Protein AF-A0A7J4ABA3-F1 (afdb_monomer_lite)

Structure (mmCIF, N/CA/C/O backbone):
data_AF-A0A7J4ABA3-F1
#
_entry.id   AF-A0A7J4ABA3-F1
#
loop_
_atom_site.group_PDB
_atom_site.id
_atom_site.type_symbol
_atom_site.label_atom_id
_atom_site.label_alt_id
_atom_site.label_comp_id
_atom_site.label_asym_id
_atom_site.label_entity_id
_atom_site.label_seq_id
_atom_site.pdbx_PDB_ins_code
_atom_site.Cartn_x
_atom_site.Cartn_y
_atom_site.Cartn_z
_atom_site.occupancy
_atom_site.B_iso_or_equiv
_atom_site.auth_seq_id
_atom_site.auth_comp_id
_atom_site.auth_asym_id
_atom_site.auth_atom_id
_atom_site.pdbx_PDB_model_num
ATOM 1 N N . MET A 1 1 ? -2.246 -7.286 35.244 1.00 49.78 1 MET A N 1
ATOM 2 C CA . MET A 1 1 ? -3.201 -6.311 34.658 1.00 49.78 1 MET A CA 1
ATOM 3 C C . MET A 1 1 ? -2.509 -5.017 34.212 1.00 49.78 1 MET A C 1
ATOM 5 O O . MET A 1 1 ? -2.813 -4.526 33.131 1.00 49.78 1 MET A O 1
ATOM 9 N N . GLU A 1 2 ? -1.529 -4.507 34.965 1.00 45.97 2 GLU A N 1
ATOM 10 C CA . GLU A 1 2 ? -0.801 -3.260 34.653 1.00 45.97 2 GLU A CA 1
ATOM 11 C C . GLU A 1 2 ? 0.091 -3.327 33.404 1.00 45.97 2 GLU A C 1
ATOM 13 O O . GLU A 1 2 ? 0.110 -2.390 32.613 1.00 45.97 2 GLU A O 1
ATOM 18 N N . LEU A 1 3 ? 0.742 -4.466 33.149 1.00 45.38 3 LEU A N 1
ATOM 19 C CA . LEU A 1 3 ? 1.613 -4.659 31.980 1.00 45.38 3 LEU A CA 1
ATOM 20 C C . LEU A 1 3 ? 0.842 -4.561 30.649 1.00 45.38 3 LEU A C 1
ATOM 22 O O . LEU A 1 3 ? 1.305 -3.952 29.689 1.00 45.38 3 LEU A O 1
ATOM 26 N N . LYS A 1 4 ? -0.398 -5.072 30.633 1.00 48.22 4 LYS A N 1
ATOM 27 C CA . LYS A 1 4 ? -1.329 -4.971 29.497 1.00 48.22 4 LYS A CA 1
ATOM 28 C C . LYS A 1 4 ? -1.758 -3.518 29.252 1.00 48.22 4 LYS A C 1
ATOM 30 O O . LYS A 1 4 ? -1.884 -3.099 28.107 1.00 48.22 4 LYS A O 1
ATOM 35 N N . ARG A 1 5 ? -1.948 -2.741 30.326 1.00 50.88 5 ARG A N 1
ATOM 36 C CA . ARG A 1 5 ? -2.310 -1.313 30.280 1.00 50.88 5 ARG A CA 1
ATOM 37 C C . ARG A 1 5 ? -1.140 -0.446 2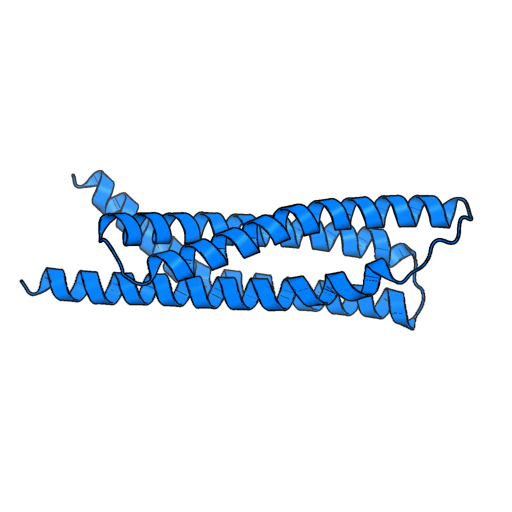9.806 1.00 50.88 5 ARG A C 1
ATOM 39 O O . ARG A 1 5 ? -1.339 0.424 28.966 1.00 50.88 5 ARG A O 1
ATOM 46 N N . SER A 1 6 ? 0.073 -0.731 30.278 1.00 46.06 6 SER A N 1
ATOM 47 C CA . SER A 1 6 ? 1.291 -0.021 29.876 1.00 46.06 6 SER A CA 1
ATOM 48 C C . SER A 1 6 ? 1.650 -0.292 28.409 1.00 46.06 6 SER A C 1
ATOM 50 O O . SER A 1 6 ? 1.910 0.641 27.653 1.00 46.06 6 SER A O 1
ATOM 52 N N . PHE A 1 7 ? 1.518 -1.545 27.954 1.00 56.22 7 PHE A N 1
ATOM 53 C CA . PHE A 1 7 ? 1.678 -1.895 26.539 1.00 56.22 7 PHE A CA 1
ATOM 54 C C . PHE A 1 7 ? 0.613 -1.228 25.660 1.00 56.22 7 PHE A C 1
ATOM 56 O O . PHE A 1 7 ? 0.944 -0.665 24.623 1.00 56.22 7 PHE A O 1
ATOM 63 N N . LYS A 1 8 ? -0.653 -1.200 26.101 1.00 55.69 8 LYS A N 1
ATOM 64 C CA . LYS A 1 8 ? -1.743 -0.501 25.397 1.00 55.69 8 LYS A CA 1
ATOM 65 C C . LYS A 1 8 ? -1.492 1.009 25.286 1.00 55.69 8 LYS A C 1
ATOM 67 O O . LYS A 1 8 ? -1.764 1.590 24.241 1.00 55.69 8 LYS A O 1
ATOM 72 N N . ASN A 1 9 ? -0.936 1.639 26.321 1.00 53.09 9 ASN A N 1
ATOM 73 C CA . ASN A 1 9 ? -0.600 3.066 26.317 1.00 53.09 9 ASN A CA 1
ATOM 74 C C . ASN A 1 9 ? 0.612 3.382 25.430 1.00 53.09 9 ASN A C 1
ATOM 76 O O . ASN A 1 9 ? 0.560 4.343 24.666 1.00 53.09 9 ASN A O 1
ATOM 80 N N . LEU A 1 10 ? 1.656 2.549 25.463 1.00 49.50 10 LEU A N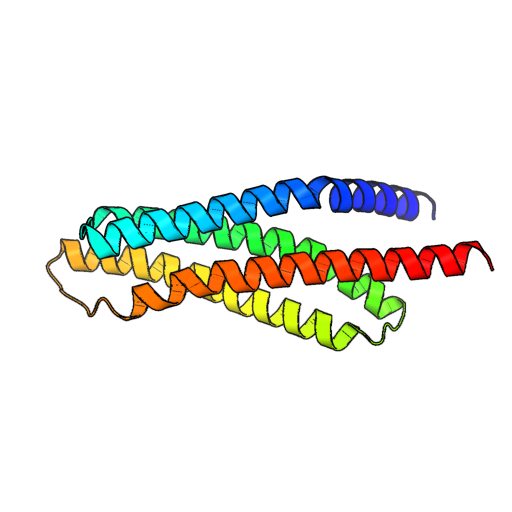 1
ATOM 81 C CA . LEU A 1 10 ? 2.810 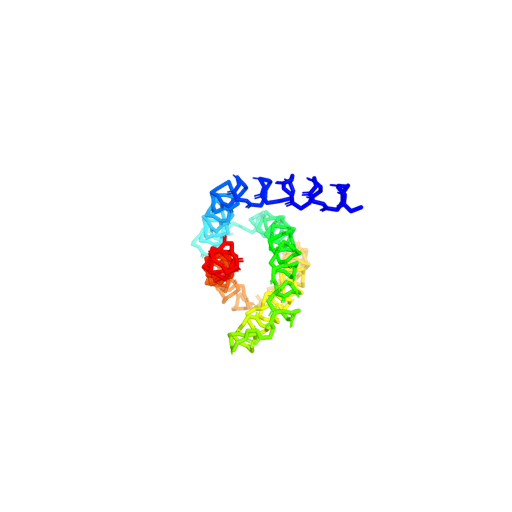2.662 24.568 1.00 49.50 10 LEU A CA 1
ATOM 82 C C . LEU A 1 10 ? 2.391 2.468 23.102 1.00 49.50 10 LEU A C 1
ATOM 84 O O . LEU A 1 10 ? 2.785 3.237 22.228 1.00 49.50 10 LEU A O 1
ATOM 88 N N . LEU A 1 11 ? 1.535 1.477 22.845 1.00 56.78 11 LEU A N 1
ATOM 89 C CA . LEU A 1 11 ? 0.984 1.196 21.527 1.00 56.78 11 LEU A CA 1
ATOM 90 C C . LEU A 1 11 ? 0.093 2.349 21.053 1.00 56.78 11 LEU A C 1
ATOM 92 O O . LEU A 1 11 ? 0.239 2.776 19.918 1.00 56.78 11 LEU A O 1
ATOM 96 N N . ASN A 1 12 ? -0.772 2.905 21.910 1.00 56.75 12 ASN A N 1
ATOM 97 C CA . ASN A 1 12 ? -1.579 4.091 21.602 1.00 56.75 12 ASN A CA 1
ATOM 98 C C . ASN A 1 12 ? -0.715 5.320 21.289 1.00 56.75 12 ASN A C 1
ATOM 100 O O . ASN A 1 12 ? -1.015 6.034 20.335 1.00 56.75 12 ASN A O 1
ATOM 104 N N . PHE A 1 13 ? 0.365 5.542 22.041 1.00 52.22 13 PHE A N 1
ATOM 105 C CA . PHE A 1 13 ? 1.309 6.636 21.811 1.00 52.22 13 PHE A CA 1
ATOM 106 C C . PHE A 1 13 ? 2.049 6.475 20.474 1.00 52.22 13 PHE A C 1
ATOM 108 O O . PHE A 1 13 ? 2.068 7.396 19.659 1.00 52.22 13 PHE A O 1
ATOM 115 N N . LEU A 1 14 ? 2.561 5.273 20.190 1.00 51.75 14 LEU A N 1
ATOM 116 C CA . LEU A 1 14 ? 3.178 4.930 18.904 1.00 51.75 14 LEU A CA 1
ATOM 117 C C . LEU A 1 14 ? 2.169 4.995 17.745 1.00 51.75 14 LEU A C 1
ATOM 119 O O . LEU A 1 14 ? 2.493 5.477 16.664 1.00 51.75 14 LEU A O 1
ATOM 123 N N . LEU A 1 15 ? 0.928 4.550 17.948 1.00 55.72 15 LEU A N 1
ATOM 124 C CA . LEU A 1 15 ? -0.130 4.534 16.935 1.00 55.72 15 LEU A CA 1
ATOM 125 C C . LEU A 1 15 ? -0.585 5.949 16.567 1.00 55.72 15 LEU A C 1
ATOM 127 O O . LEU A 1 15 ? -0.711 6.230 15.379 1.00 55.72 15 LEU A O 1
ATOM 131 N N . ILE A 1 16 ? -0.818 6.827 17.547 1.00 58.56 16 ILE A N 1
ATOM 132 C CA . ILE A 1 16 ? -1.267 8.210 17.315 1.00 58.56 16 ILE A CA 1
ATOM 133 C C . ILE A 1 16 ? -0.105 9.071 16.793 1.00 58.56 16 ILE A C 1
ATOM 135 O O . ILE A 1 16 ? -0.286 9.833 15.842 1.00 58.56 16 ILE A O 1
ATOM 139 N N . GLY A 1 17 ? 1.105 8.894 17.337 1.00 53.72 17 GLY A N 1
ATOM 140 C CA . GLY A 1 17 ? 2.298 9.639 16.919 1.00 53.72 17 GLY A CA 1
ATOM 141 C C . GLY A 1 17 ? 2.794 9.293 15.511 1.00 53.72 17 GLY A C 1
ATOM 142 O O . GLY A 1 17 ? 3.320 10.154 14.813 1.00 53.72 17 GLY A O 1
ATOM 143 N N . THR A 1 18 ? 2.577 8.059 15.039 1.00 63.53 18 THR A N 1
ATOM 144 C CA . THR A 1 18 ? 3.006 7.637 13.689 1.00 63.53 18 THR A CA 1
ATOM 145 C C . THR A 1 18 ? 1.995 7.949 12.587 1.00 63.53 18 THR A C 1
ATOM 147 O O . THR A 1 18 ? 2.320 7.800 11.413 1.00 63.53 18 THR A O 1
ATOM 150 N N . THR A 1 19 ? 0.775 8.386 12.913 1.00 69.25 19 THR A N 1
ATOM 151 C CA . THR A 1 19 ? -0.268 8.733 11.926 1.00 69.25 19 THR A CA 1
ATOM 152 C C . THR A 1 19 ? 0.161 9.821 10.928 1.00 69.25 19 THR A C 1
ATOM 154 O O . THR A 1 19 ? 0.040 9.561 9.730 1.00 69.25 19 THR A O 1
ATOM 157 N N . PRO A 1 20 ? 0.702 10.985 11.355 1.00 71.25 20 PRO A N 1
ATOM 158 C CA . PRO A 1 20 ? 1.164 12.017 10.422 1.00 71.25 20 PRO A CA 1
ATOM 159 C C . PRO A 1 20 ? 2.423 11.598 9.651 1.00 71.25 20 PRO A C 1
ATOM 161 O O . PRO A 1 20 ? 2.505 11.841 8.453 1.00 71.25 20 PRO A O 1
ATOM 164 N N . ILE A 1 21 ? 3.367 10.902 10.295 1.00 78.94 21 ILE A N 1
ATOM 165 C CA . ILE A 1 21 ? 4.584 10.397 9.633 1.00 78.94 21 ILE A CA 1
ATOM 166 C C . ILE A 1 21 ? 4.211 9.438 8.498 1.00 78.94 21 ILE A C 1
ATOM 168 O O . ILE A 1 21 ? 4.669 9.593 7.372 1.00 78.94 21 ILE A O 1
ATOM 172 N N . ARG A 1 22 ? 3.306 8.491 8.764 1.00 79.75 22 ARG A N 1
ATOM 173 C CA . ARG A 1 22 ? 2.827 7.532 7.760 1.00 79.75 22 ARG A CA 1
ATOM 174 C C . ARG A 1 22 ? 2.026 8.200 6.649 1.00 79.75 22 ARG A C 1
ATOM 176 O O . ARG A 1 22 ? 2.086 7.751 5.514 1.00 79.75 22 ARG A O 1
ATOM 183 N N . LEU A 1 23 ? 1.286 9.265 6.955 1.00 82.06 23 LEU A N 1
ATOM 184 C CA . LEU A 1 23 ? 0.612 10.053 5.926 1.00 82.06 23 LEU A CA 1
ATOM 185 C C . LEU A 1 23 ? 1.633 10.697 4.981 1.00 82.06 23 LEU A C 1
ATOM 187 O O . LEU A 1 23 ? 1.482 10.586 3.768 1.00 82.06 23 LEU A O 1
ATOM 191 N N . ILE A 1 24 ? 2.688 11.309 5.530 1.00 83.88 24 ILE A N 1
ATOM 192 C CA . ILE A 1 24 ? 3.772 11.907 4.740 1.00 83.88 24 ILE A CA 1
ATOM 193 C C . ILE A 1 24 ? 4.464 10.834 3.894 1.00 83.88 24 ILE A C 1
ATOM 195 O O . ILE A 1 24 ? 4.569 11.013 2.687 1.00 83.88 24 ILE A O 1
ATOM 199 N N . GLU A 1 25 ? 4.850 9.696 4.481 1.00 84.06 25 GLU A N 1
ATOM 200 C CA . GLU A 1 25 ? 5.429 8.563 3.740 1.00 84.06 25 GLU A CA 1
ATOM 201 C C . GLU A 1 25 ? 4.523 8.107 2.587 1.00 84.06 25 GLU A C 1
ATOM 203 O O . GLU A 1 25 ? 4.993 7.910 1.466 1.00 84.06 25 GLU A O 1
ATOM 208 N N . GLY A 1 26 ? 3.217 7.977 2.839 1.00 84.06 26 GLY A N 1
ATOM 209 C CA . GLY A 1 26 ? 2.230 7.604 1.830 1.00 84.06 26 GLY A CA 1
ATOM 210 C C . GLY A 1 26 ? 2.126 8.627 0.696 1.00 84.06 26 GLY A C 1
ATOM 211 O O . GLY A 1 26 ? 2.110 8.239 -0.473 1.00 84.06 26 GLY A O 1
ATOM 212 N N . ILE A 1 27 ? 2.115 9.926 1.018 1.00 86.25 27 ILE A N 1
ATOM 213 C CA . ILE A 1 27 ? 2.117 11.024 0.037 1.00 86.25 27 ILE A CA 1
ATOM 214 C C . ILE A 1 27 ? 3.410 11.011 -0.785 1.00 86.25 27 ILE A C 1
ATOM 216 O O . ILE A 1 27 ? 3.352 11.105 -2.011 1.00 86.25 27 ILE A O 1
ATOM 220 N N . THR A 1 28 ? 4.568 10.850 -0.142 1.00 88.44 28 THR A N 1
ATOM 221 C CA . THR A 1 28 ? 5.866 10.777 -0.821 1.00 88.44 28 THR A CA 1
ATOM 222 C C . THR A 1 28 ? 5.922 9.587 -1.778 1.00 88.44 28 THR A C 1
ATOM 224 O O . THR A 1 28 ? 6.330 9.753 -2.926 1.00 88.44 28 THR A O 1
ATOM 227 N N . LEU A 1 29 ? 5.452 8.407 -1.356 1.00 89.56 29 LEU A N 1
ATOM 228 C CA . LEU A 1 29 ? 5.384 7.214 -2.206 1.00 89.56 29 LEU A CA 1
ATOM 229 C C . LEU A 1 29 ? 4.417 7.394 -3.383 1.00 89.56 29 LEU A C 1
ATOM 231 O O . LEU A 1 29 ? 4.758 7.022 -4.504 1.00 89.56 29 LEU A O 1
ATOM 235 N N . ASN A 1 30 ? 3.252 8.009 -3.157 1.00 85.62 30 ASN A N 1
ATOM 236 C CA . ASN A 1 30 ? 2.310 8.364 -4.223 1.00 85.62 30 ASN A CA 1
ATOM 237 C C . ASN A 1 30 ? 2.960 9.282 -5.263 1.00 85.62 30 ASN A C 1
ATOM 239 O O . ASN A 1 30 ? 2.891 9.006 -6.460 1.00 85.62 30 ASN A O 1
ATOM 243 N N . ALA A 1 31 ? 3.609 10.356 -4.806 1.00 87.31 31 ALA A N 1
ATOM 244 C CA . ALA A 1 31 ? 4.277 11.312 -5.680 1.00 87.31 31 ALA A CA 1
ATOM 245 C C . ALA A 1 31 ? 5.386 10.639 -6.502 1.00 87.31 31 ALA A C 1
ATOM 247 O O . ALA A 1 31 ? 5.445 10.831 -7.713 1.00 87.31 31 ALA A O 1
ATOM 248 N N . LEU A 1 32 ? 6.211 9.792 -5.874 1.00 89.56 32 LEU A N 1
ATOM 249 C CA . LEU A 1 32 ? 7.257 9.022 -6.556 1.00 89.56 32 LEU A CA 1
ATOM 250 C C . LEU A 1 32 ? 6.686 8.086 -7.626 1.00 89.56 32 LEU A C 1
ATOM 252 O O . LEU A 1 32 ? 7.175 8.092 -8.754 1.00 89.56 32 LEU A O 1
ATOM 256 N N . ILE A 1 33 ? 5.641 7.317 -7.300 1.00 86.69 33 ILE A N 1
ATOM 257 C CA . ILE A 1 33 ? 4.978 6.414 -8.253 1.00 86.69 33 ILE A CA 1
ATOM 258 C C . ILE A 1 33 ? 4.463 7.200 -9.461 1.00 86.69 33 ILE A C 1
ATOM 260 O O . ILE A 1 33 ? 4.727 6.804 -10.596 1.00 86.69 33 ILE A O 1
ATOM 264 N N . ILE A 1 34 ? 3.785 8.328 -9.236 1.00 85.44 34 ILE A N 1
ATOM 265 C CA . ILE A 1 34 ? 3.237 9.168 -10.308 1.00 85.44 34 ILE A CA 1
ATOM 266 C C . ILE A 1 34 ? 4.359 9.756 -11.166 1.00 85.44 34 ILE A C 1
ATOM 268 O O . ILE A 1 34 ? 4.314 9.626 -12.386 1.00 85.44 34 ILE A O 1
ATOM 272 N N . VAL A 1 35 ? 5.380 10.364 -10.557 1.00 87.88 35 VAL A N 1
ATOM 273 C CA . VAL A 1 35 ? 6.479 11.017 -11.286 1.00 87.88 35 VAL A CA 1
ATOM 274 C C . VAL A 1 35 ? 7.257 10.011 -12.133 1.00 87.88 35 VAL A C 1
ATOM 276 O O . VAL A 1 35 ? 7.499 10.266 -13.314 1.00 87.88 35 VAL A O 1
ATOM 279 N N . LEU A 1 36 ? 7.614 8.853 -11.572 1.00 87.94 36 LEU A N 1
ATOM 280 C CA . LEU A 1 36 ? 8.352 7.821 -12.305 1.00 87.94 36 LEU A CA 1
ATOM 281 C C . LEU A 1 36 ? 7.506 7.219 -13.432 1.00 87.94 36 LEU A C 1
ATOM 283 O O . LEU A 1 36 ? 8.009 7.005 -14.535 1.00 87.94 36 LEU A O 1
ATOM 287 N N . SER A 1 37 ? 6.212 7.010 -13.184 1.00 83.62 37 SER A N 1
ATOM 288 C CA . SER A 1 37 ? 5.296 6.478 -14.196 1.00 83.62 37 SER A CA 1
ATOM 289 C C . SER A 1 37 ? 5.052 7.472 -15.327 1.00 83.62 37 SER A C 1
ATOM 291 O O . SER A 1 37 ? 5.111 7.087 -16.489 1.00 83.62 37 SER A O 1
ATOM 293 N N . LEU A 1 38 ? 4.854 8.758 -15.021 1.00 84.25 38 LEU A N 1
ATOM 294 C CA . LEU A 1 38 ? 4.770 9.816 -16.032 1.00 84.25 38 LEU A CA 1
ATOM 295 C C . LEU A 1 38 ? 6.076 9.941 -16.816 1.00 84.25 38 LEU A C 1
ATOM 297 O O . LEU A 1 38 ? 6.036 10.121 -18.029 1.00 84.25 38 LEU A O 1
ATOM 301 N N . SER A 1 39 ? 7.227 9.789 -16.155 1.00 85.38 39 SER A N 1
ATOM 302 C CA . SER A 1 39 ? 8.528 9.821 -16.827 1.00 85.38 39 SER A CA 1
ATOM 303 C C . SER A 1 39 ? 8.671 8.683 -17.839 1.00 85.38 39 SER A C 1
ATOM 305 O O . SER A 1 39 ? 9.150 8.899 -18.951 1.00 85.38 39 SER A O 1
ATOM 307 N N . PHE A 1 40 ? 8.200 7.486 -17.484 1.00 81.81 40 PHE A N 1
ATOM 308 C CA . PHE A 1 40 ? 8.125 6.360 -18.409 1.00 81.81 40 PHE A CA 1
ATOM 309 C C . PHE A 1 40 ? 7.127 6.616 -19.549 1.00 81.81 40 PHE A C 1
ATOM 311 O O . PHE A 1 40 ? 7.474 6.425 -20.706 1.00 81.81 40 PHE A O 1
ATOM 318 N N . ILE A 1 41 ? 5.914 7.091 -19.252 1.00 80.44 41 ILE A N 1
ATOM 319 C CA . ILE A 1 41 ? 4.848 7.271 -20.253 1.00 80.44 41 ILE A CA 1
ATOM 320 C C . ILE A 1 41 ? 5.176 8.388 -21.258 1.00 80.44 41 ILE A C 1
ATOM 322 O O . ILE A 1 41 ? 4.941 8.219 -22.450 1.00 80.44 41 ILE A O 1
ATOM 326 N N . ILE A 1 42 ? 5.701 9.525 -20.790 1.00 81.94 42 ILE A N 1
ATOM 327 C CA . ILE A 1 42 ? 5.931 10.720 -21.620 1.00 81.94 42 ILE A CA 1
ATOM 328 C C . ILE A 1 42 ? 7.264 10.627 -22.364 1.00 81.94 42 ILE A C 1
ATOM 330 O O . ILE A 1 42 ? 7.328 10.922 -23.554 1.00 81.94 42 ILE A O 1
ATOM 334 N N . TYR A 1 43 ? 8.331 10.228 -21.668 1.00 82.69 43 TYR A N 1
ATOM 335 C CA . TYR A 1 43 ? 9.692 10.255 -22.214 1.00 82.69 43 TYR A CA 1
ATOM 336 C C . TYR A 1 43 ? 10.196 8.874 -22.656 1.00 82.69 43 TYR A C 1
ATOM 338 O O . TYR A 1 43 ? 11.325 8.765 -23.127 1.00 82.69 43 TYR A O 1
ATOM 346 N N . ASN A 1 44 ? 9.386 7.818 -22.500 1.00 78.38 44 ASN A N 1
ATOM 347 C CA . ASN A 1 44 ? 9.721 6.432 -22.846 1.00 78.38 44 ASN A CA 1
ATOM 348 C C . ASN A 1 44 ? 11.051 5.940 -22.237 1.00 78.38 44 ASN A C 1
ATOM 350 O O . ASN A 1 44 ? 11.776 5.140 -22.830 1.00 78.38 44 ASN A O 1
ATOM 354 N N . ILE A 1 45 ? 11.397 6.431 -21.041 1.00 83.12 45 ILE A N 1
ATOM 355 C CA . ILE A 1 45 ? 12.638 6.060 -20.350 1.00 83.12 45 ILE A CA 1
ATOM 356 C C . ILE A 1 45 ? 12.445 4.677 -19.720 1.00 83.12 45 ILE A C 1
ATOM 358 O O . ILE A 1 45 ? 12.001 4.548 -18.581 1.00 83.12 45 ILE A O 1
ATOM 362 N N . THR A 1 46 ? 12.790 3.621 -20.451 1.00 82.50 46 THR A N 1
ATOM 363 C CA . THR A 1 46 ? 12.608 2.213 -20.045 1.00 82.50 46 THR A CA 1
ATOM 364 C C . THR A 1 46 ? 13.341 1.825 -18.760 1.00 82.50 46 THR A C 1
ATOM 366 O O . THR A 1 46 ? 12.843 0.992 -18.005 1.00 82.50 46 THR A O 1
ATOM 369 N N . PHE A 1 47 ? 14.458 2.482 -18.431 1.00 84.00 47 PHE A N 1
ATOM 370 C CA . PHE A 1 47 ? 15.151 2.314 -17.143 1.00 84.00 47 PHE A CA 1
ATOM 371 C C . PHE A 1 47 ? 14.327 2.763 -15.924 1.00 84.00 47 PHE A C 1
ATOM 373 O O . PHE A 1 47 ? 14.685 2.436 -14.792 1.00 84.00 47 PHE A O 1
ATOM 380 N N . MET A 1 48 ? 13.204 3.461 -16.125 1.00 86.25 48 MET A N 1
ATOM 381 C CA . MET A 1 48 ? 12.274 3.784 -15.041 1.00 86.25 48 MET A CA 1
ATOM 382 C C . MET A 1 48 ? 11.495 2.558 -14.555 1.00 86.25 48 MET A C 1
ATOM 384 O O . MET A 1 48 ? 11.023 2.570 -13.425 1.00 86.25 48 MET A O 1
ATOM 388 N N . LEU A 1 49 ? 11.382 1.479 -15.340 1.00 87.00 49 LEU A N 1
ATOM 389 C CA . LEU A 1 49 ? 10.595 0.296 -14.963 1.00 87.00 49 LEU A CA 1
ATOM 390 C C . LEU A 1 49 ? 11.127 -0.408 -13.694 1.00 87.00 49 LEU A C 1
ATOM 392 O O . LEU A 1 49 ? 10.335 -0.611 -12.768 1.00 87.00 49 LEU A O 1
ATOM 396 N N . PRO A 1 50 ? 12.441 -0.705 -13.557 1.00 90.06 50 PRO A N 1
ATOM 397 C CA . PRO A 1 50 ? 12.999 -1.181 -12.291 1.00 90.06 50 PRO A CA 1
ATOM 398 C C . PRO A 1 50 ? 12.811 -0.194 -11.134 1.00 90.06 50 PRO A C 1
ATOM 400 O O . PRO A 1 50 ? 12.521 -0.612 -10.015 1.00 90.06 50 PRO A O 1
ATOM 403 N N . ALA A 1 51 ? 12.931 1.114 -11.388 1.00 90.12 51 ALA A N 1
ATOM 404 C CA . ALA A 1 51 ? 12.726 2.128 -10.357 1.00 90.12 51 ALA A CA 1
ATOM 405 C C . ALA A 1 51 ? 11.276 2.116 -9.847 1.00 90.12 51 ALA A C 1
ATOM 407 O O . ALA A 1 51 ? 11.057 2.043 -8.640 1.00 90.12 51 ALA A O 1
ATOM 408 N N . ILE A 1 52 ? 10.289 2.091 -10.750 1.00 88.94 52 ILE A N 1
ATOM 409 C CA . ILE A 1 52 ? 8.867 1.961 -10.402 1.00 88.94 52 ILE A CA 1
ATOM 410 C C . ILE A 1 52 ? 8.642 0.667 -9.612 1.00 88.94 52 ILE A C 1
ATOM 412 O O . ILE A 1 52 ? 7.978 0.704 -8.579 1.00 88.94 52 ILE A O 1
ATOM 416 N N . SER A 1 53 ? 9.252 -0.453 -10.019 1.00 90.81 53 SER A N 1
ATOM 417 C CA . SER A 1 53 ? 9.162 -1.711 -9.269 1.00 90.81 53 SER A CA 1
ATOM 418 C C . SER A 1 53 ? 9.681 -1.581 -7.836 1.00 90.81 53 SER A C 1
ATOM 420 O O . SER A 1 53 ? 9.041 -2.091 -6.915 1.00 90.81 53 SER A O 1
ATOM 422 N N . ILE A 1 54 ? 10.820 -0.918 -7.630 1.00 91.94 54 ILE A N 1
ATOM 423 C CA . ILE A 1 54 ? 11.373 -0.677 -6.292 1.00 91.94 54 ILE A CA 1
ATOM 424 C C . ILE A 1 54 ? 10.379 0.138 -5.460 1.00 91.94 54 ILE A C 1
ATOM 426 O O . ILE A 1 54 ? 10.080 -0.231 -4.320 1.00 91.94 54 ILE A O 1
ATOM 430 N N . VAL A 1 55 ? 9.810 1.203 -6.034 1.00 91.62 55 VAL A N 1
ATOM 431 C CA . VAL A 1 55 ? 8.804 2.008 -5.334 1.00 91.62 55 VAL A CA 1
ATOM 432 C C . VAL A 1 55 ? 7.553 1.183 -5.013 1.00 91.62 55 VAL A C 1
ATOM 434 O O . VAL A 1 55 ? 7.043 1.299 -3.902 1.00 91.62 55 VAL A O 1
ATOM 437 N N . CYS A 1 56 ? 7.106 0.282 -5.894 1.00 90.38 56 CYS A N 1
ATOM 438 C CA . CYS A 1 56 ? 5.999 -0.641 -5.612 1.00 90.38 56 CYS A CA 1
ATOM 439 C C . CYS A 1 56 ? 6.281 -1.567 -4.416 1.00 90.38 56 CYS A C 1
ATOM 441 O O . CYS A 1 56 ? 5.381 -1.818 -3.614 1.00 90.38 56 CYS A O 1
ATOM 443 N N . PHE A 1 57 ? 7.519 -2.033 -4.229 1.00 92.38 57 PHE A N 1
ATOM 444 C CA . PHE A 1 57 ? 7.878 -2.831 -3.051 1.00 92.38 57 PHE A CA 1
ATOM 445 C C . PHE A 1 57 ? 7.907 -2.003 -1.759 1.00 92.38 57 PHE A C 1
ATOM 447 O O . PHE A 1 57 ? 7.449 -2.477 -0.714 1.00 92.38 57 PHE A O 1
ATOM 454 N N . PHE A 1 58 ? 8.379 -0.754 -1.814 1.00 91.62 58 PHE A N 1
ATOM 455 C CA . PHE A 1 58 ? 8.280 0.164 -0.673 1.00 91.62 58 PHE A CA 1
ATOM 456 C C . PHE A 1 58 ? 6.824 0.499 -0.334 1.00 91.62 58 PHE A C 1
ATOM 458 O O . PHE A 1 58 ? 6.439 0.470 0.834 1.00 91.62 58 PHE A O 1
ATOM 465 N N . ALA A 1 59 ? 6.007 0.738 -1.356 1.00 89.31 59 ALA A N 1
ATOM 466 C CA . ALA A 1 59 ? 4.572 0.960 -1.276 1.00 89.31 59 ALA A CA 1
ATOM 467 C C . ALA A 1 59 ? 3.842 -0.231 -0.630 1.00 89.31 59 ALA A C 1
ATOM 469 O O . ALA A 1 59 ? 3.052 -0.048 0.297 1.00 89.31 59 ALA A O 1
ATOM 470 N N . PHE A 1 60 ? 4.181 -1.460 -1.034 1.00 91.75 60 PHE A N 1
ATOM 471 C CA . PHE A 1 60 ? 3.704 -2.687 -0.394 1.00 91.75 60 PHE A CA 1
ATOM 472 C C . PHE A 1 60 ? 4.081 -2.734 1.092 1.00 91.75 60 PHE A C 1
ATOM 474 O O . PHE A 1 60 ? 3.219 -2.946 1.948 1.00 91.75 60 PHE A O 1
ATOM 481 N N . LYS A 1 61 ? 5.360 -2.506 1.421 1.00 91.06 61 LYS A N 1
ATOM 482 C CA . LYS A 1 61 ? 5.842 -2.524 2.811 1.00 91.06 61 LYS A CA 1
ATOM 483 C C . LYS A 1 61 ? 5.113 -1.484 3.666 1.00 91.06 61 LYS A C 1
ATOM 485 O O . LYS A 1 61 ? 4.736 -1.780 4.804 1.00 91.06 61 LYS A O 1
ATOM 490 N N . HIS A 1 62 ? 4.904 -0.290 3.119 1.00 90.12 62 HIS A N 1
ATOM 491 C CA . HIS A 1 62 ? 4.175 0.786 3.775 1.00 90.12 62 HIS A CA 1
ATOM 492 C C . HIS A 1 62 ? 2.706 0.402 4.022 1.00 90.12 62 HIS A C 1
ATOM 494 O O . HIS A 1 62 ? 2.271 0.444 5.176 1.00 90.12 62 HIS A O 1
ATOM 500 N N . LEU A 1 63 ? 1.962 -0.066 3.004 1.00 89.00 63 LEU A N 1
ATOM 501 C CA . LEU A 1 63 ? 0.567 -0.497 3.201 1.00 89.00 63 LEU A CA 1
ATOM 502 C C . LEU A 1 63 ? 0.450 -1.638 4.194 1.00 89.00 63 LEU A C 1
ATOM 504 O O . LEU A 1 63 ? -0.383 -1.543 5.089 1.00 89.00 63 LEU A O 1
ATOM 508 N N . ARG A 1 64 ? 1.315 -2.652 4.114 1.00 90.50 64 ARG A N 1
ATOM 509 C CA . ARG A 1 64 ? 1.303 -3.768 5.064 1.00 90.50 64 ARG A CA 1
ATOM 510 C C . ARG A 1 64 ? 1.491 -3.290 6.497 1.00 90.50 64 ARG A C 1
ATOM 512 O O . ARG A 1 64 ? 0.784 -3.716 7.406 1.00 90.50 64 ARG A O 1
ATOM 519 N N . THR A 1 65 ? 2.414 -2.358 6.703 1.00 87.12 65 THR A N 1
ATOM 520 C CA . THR A 1 65 ? 2.675 -1.770 8.021 1.00 87.12 65 THR A CA 1
ATOM 521 C C . THR A 1 65 ? 1.489 -0.931 8.515 1.00 87.12 65 THR A C 1
ATOM 523 O O . THR A 1 65 ? 1.180 -0.929 9.711 1.00 87.12 65 THR A O 1
ATOM 526 N N . CYS A 1 66 ? 0.808 -0.210 7.623 1.00 85.62 66 CYS A N 1
ATOM 527 C CA . CYS A 1 66 ? -0.411 0.541 7.931 1.00 85.62 66 CYS A CA 1
ATOM 528 C C . CYS A 1 66 ? -1.607 -0.374 8.217 1.00 85.62 66 CYS A C 1
ATOM 530 O O . CYS A 1 66 ? -2.323 -0.122 9.186 1.00 85.62 66 CYS A O 1
ATOM 532 N N . ARG A 1 67 ? -1.771 -1.457 7.452 1.00 88.94 67 ARG A N 1
ATOM 533 C CA . ARG A 1 67 ? -2.821 -2.458 7.639 1.00 88.94 67 ARG A CA 1
ATOM 534 C C . ARG A 1 67 ? -2.674 -3.187 8.961 1.00 88.94 67 ARG A C 1
ATOM 536 O O . ARG A 1 67 ? -3.641 -3.243 9.697 1.00 88.94 67 ARG A O 1
ATOM 543 N N . LEU A 1 68 ? -1.481 -3.668 9.310 1.00 87.69 68 LEU A N 1
ATOM 544 C CA . LEU A 1 68 ? -1.264 -4.354 10.591 1.00 87.69 68 LEU A CA 1
ATOM 545 C C . LEU A 1 68 ? -1.643 -3.469 11.788 1.00 87.69 68 LEU A C 1
ATOM 547 O O . LEU A 1 68 ? -2.260 -3.932 12.740 1.00 87.69 68 LEU A O 1
ATOM 551 N N . LEU A 1 69 ? -1.325 -2.171 11.729 1.00 83.81 69 LEU A N 1
ATOM 552 C CA . LEU A 1 69 ? -1.746 -1.226 12.768 1.00 83.81 69 LEU A CA 1
ATOM 553 C C . LEU A 1 69 ? -3.250 -0.944 12.763 1.00 83.81 69 LEU A C 1
ATOM 555 O O . LEU A 1 69 ? -3.798 -0.548 13.790 1.00 83.81 69 LEU A O 1
ATOM 559 N N . TYR A 1 70 ? -3.899 -1.084 11.614 1.00 86.25 70 TYR A N 1
ATOM 560 C CA . TYR A 1 70 ? -5.335 -0.922 11.471 1.00 86.25 70 TYR A CA 1
ATOM 561 C C . TYR A 1 70 ? -6.095 -2.172 11.936 1.00 86.25 70 TYR A C 1
ATOM 563 O O . TYR A 1 70 ? -7.069 -2.028 12.664 1.00 86.25 70 TYR A O 1
ATOM 571 N N . GLU A 1 71 ? -5.600 -3.373 11.631 1.00 86.94 71 GLU A N 1
ATOM 572 C CA . GLU A 1 71 ? -6.135 -4.676 12.050 1.00 86.94 71 GLU A CA 1
ATOM 573 C C . GLU A 1 71 ? -6.267 -4.751 13.578 1.00 86.94 71 GLU A C 1
ATOM 575 O O . GLU A 1 71 ? -7.350 -5.030 14.077 1.00 86.94 71 GLU A O 1
ATOM 580 N N . ILE A 1 72 ? -5.251 -4.294 14.322 1.00 85.75 72 ILE A N 1
ATOM 581 C CA . ILE A 1 72 ? -5.316 -4.178 15.793 1.00 85.75 72 ILE A CA 1
ATOM 582 C C . ILE A 1 72 ? -6.520 -3.336 16.260 1.00 85.75 72 ILE A C 1
ATOM 584 O O . ILE A 1 72 ? -7.138 -3.640 17.277 1.00 85.75 72 ILE A O 1
ATOM 588 N N . ARG A 1 73 ? -6.867 -2.260 15.540 1.00 83.44 73 ARG A N 1
ATOM 589 C CA . ARG A 1 73 ? -8.025 -1.413 15.884 1.00 83.44 73 ARG A CA 1
ATOM 590 C C . ARG A 1 73 ? -9.345 -2.074 15.523 1.00 83.44 73 ARG A C 1
ATOM 592 O O . ARG A 1 73 ? -10.324 -1.881 16.237 1.00 83.44 73 ARG A O 1
ATOM 599 N N . ILE A 1 74 ? -9.377 -2.834 14.432 1.00 86.94 74 ILE A N 1
ATOM 600 C CA . ILE A 1 74 ? -10.549 -3.625 14.055 1.00 86.94 74 ILE A CA 1
ATOM 601 C C . ILE A 1 74 ? -10.826 -4.673 15.133 1.00 86.94 74 ILE A C 1
ATOM 603 O O . ILE A 1 74 ? -11.972 -4.785 15.559 1.00 86.94 74 ILE A O 1
ATOM 607 N N . ASP A 1 75 ? -9.791 -5.350 15.632 1.00 86.31 75 ASP A N 1
ATOM 608 C CA . ASP A 1 75 ? -9.914 -6.321 16.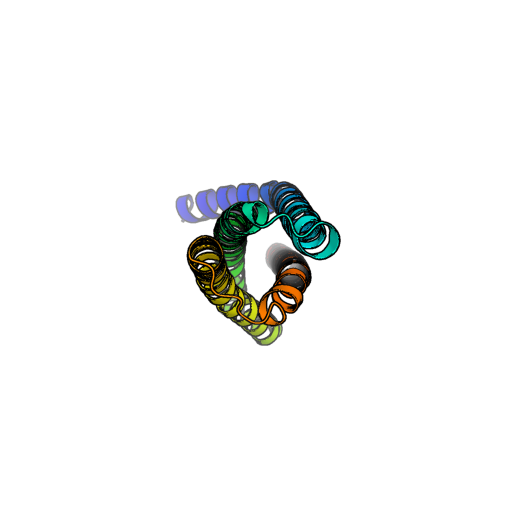723 1.00 86.31 75 ASP A CA 1
ATOM 609 C C . ASP A 1 75 ? -10.462 -5.660 18.002 1.00 86.31 75 ASP A C 1
ATOM 611 O O . ASP A 1 75 ? -11.354 -6.198 18.658 1.00 86.31 75 ASP A O 1
ATOM 615 N N . GLU A 1 76 ? -9.992 -4.452 18.346 1.00 83.88 76 GLU A N 1
ATOM 616 C CA . GLU A 1 76 ? -10.537 -3.678 19.473 1.00 83.88 76 GLU A CA 1
ATOM 617 C C . GLU A 1 76 ? -12.020 -3.314 19.267 1.00 83.88 76 GLU A C 1
ATOM 619 O O . GLU A 1 76 ? -12.811 -3.411 20.207 1.00 83.88 76 GLU A O 1
ATOM 624 N N . LEU A 1 77 ? -12.416 -2.928 18.050 1.00 85.38 77 LEU A N 1
ATOM 625 C CA . LEU A 1 77 ? -13.812 -2.635 17.702 1.00 85.38 77 LEU A CA 1
ATOM 626 C C . LEU A 1 77 ? -14.698 -3.891 17.699 1.00 85.38 77 LEU A C 1
ATOM 628 O O . LEU A 1 77 ? -15.891 -3.789 17.996 1.00 85.38 77 LEU A O 1
ATOM 632 N N . GLU A 1 78 ? -14.135 -5.060 17.385 1.00 88.31 78 GLU A N 1
ATOM 633 C CA . GLU A 1 78 ? -14.823 -6.355 17.421 1.00 88.31 78 GLU A CA 1
ATOM 634 C C . GLU A 1 78 ? -15.164 -6.766 18.848 1.00 88.31 78 GLU A C 1
ATOM 636 O O . GLU A 1 78 ? -16.313 -7.107 19.124 1.00 88.31 78 GLU A O 1
ATOM 641 N N . VAL A 1 79 ? -14.208 -6.635 19.773 1.00 86.62 79 VAL A N 1
ATOM 642 C CA . VAL A 1 79 ? -14.425 -6.912 21.204 1.00 86.62 79 VAL A CA 1
ATOM 643 C C . VAL A 1 79 ? -15.536 -6.032 21.789 1.00 86.62 79 VAL A C 1
ATOM 645 O O . VAL A 1 79 ? -16.264 -6.461 22.679 1.00 86.62 79 VAL A O 1
ATOM 648 N N . ILE A 1 80 ? -15.681 -4.807 21.283 1.00 83.25 80 ILE A N 1
ATOM 649 C CA . ILE A 1 80 ? -16.693 -3.842 21.733 1.00 83.25 80 ILE A CA 1
ATOM 650 C C . ILE A 1 80 ? -18.048 -4.045 21.021 1.00 83.25 80 ILE A C 1
ATOM 652 O O . ILE A 1 80 ? -19.071 -3.543 21.484 1.00 83.25 80 ILE A O 1
ATOM 656 N N . GLY A 1 81 ? -18.087 -4.783 19.908 1.00 83.31 81 GLY A N 1
ATOM 657 C CA . GLY A 1 81 ? -19.306 -5.001 19.125 1.00 83.31 81 GLY A CA 1
ATOM 658 C C . GLY A 1 81 ? -19.743 -3.780 18.306 1.00 83.31 81 GLY A C 1
ATOM 659 O O . GLY A 1 81 ? -20.940 -3.509 18.186 1.00 83.31 81 GLY A O 1
ATOM 660 N N . SER A 1 82 ? -18.795 -3.016 17.749 1.00 84.94 82 SER A N 1
ATOM 661 C CA . SER A 1 82 ? -19.123 -1.819 16.962 1.00 84.94 82 SER A CA 1
ATOM 662 C C . SER A 1 82 ? -19.938 -2.138 15.698 1.00 84.94 82 SER A C 1
ATOM 664 O O . SER A 1 82 ? -19.637 -3.066 14.945 1.00 84.94 82 SER A O 1
ATOM 666 N N . LYS A 1 83 ? -20.935 -1.298 15.392 1.00 83.69 83 LYS A N 1
ATOM 667 C CA . LYS A 1 83 ? -21.762 -1.404 14.172 1.00 83.69 83 LYS A CA 1
ATOM 668 C C . LYS A 1 83 ? -20.981 -1.085 12.887 1.00 83.69 83 LYS A C 1
ATOM 670 O O . LYS A 1 83 ? -21.397 -1.490 11.802 1.00 83.69 83 LYS A O 1
ATOM 675 N N . SER A 1 84 ? -19.854 -0.378 12.988 1.00 86.69 84 SER A N 1
ATOM 676 C CA . SER A 1 84 ? -18.996 0.001 11.853 1.00 86.69 84 SER A CA 1
ATOM 677 C C . SER A 1 84 ? -18.064 -1.128 11.386 1.00 86.69 84 SER A C 1
ATOM 679 O O . SER A 1 84 ? -17.397 -0.986 10.359 1.00 86.69 84 SER A O 1
ATOM 681 N N . LEU A 1 85 ? -18.033 -2.276 12.079 1.00 86.75 85 LEU A N 1
ATOM 682 C CA . LEU A 1 85 ? -17.075 -3.361 11.832 1.00 86.75 85 LEU A CA 1
ATOM 683 C C . LEU A 1 85 ? -17.053 -3.837 10.373 1.00 86.75 85 LEU A C 1
ATOM 685 O O . LEU A 1 85 ? -15.988 -4.068 9.799 1.00 86.75 85 LEU A O 1
ATOM 689 N N . ARG A 1 86 ? -18.232 -3.951 9.744 1.00 89.56 86 ARG A N 1
ATOM 690 C CA . ARG A 1 86 ? -18.354 -4.393 8.346 1.00 89.56 86 ARG A CA 1
ATOM 691 C C . ARG A 1 86 ? -17.632 -3.445 7.389 1.00 89.56 86 ARG A C 1
ATOM 693 O O . ARG A 1 86 ? -16.957 -3.915 6.481 1.00 89.56 86 ARG A O 1
ATOM 700 N N . PHE A 1 87 ? -17.745 -2.135 7.606 1.00 90.06 87 PHE A N 1
ATOM 701 C CA . PHE A 1 87 ? -17.020 -1.138 6.817 1.00 90.06 87 PHE A CA 1
ATOM 702 C C . PHE A 1 87 ? -15.510 -1.314 6.991 1.00 90.06 87 PHE A C 1
ATOM 704 O O . PHE A 1 87 ? -14.784 -1.408 6.003 1.00 90.06 87 PHE A O 1
ATOM 711 N N . HIS A 1 88 ? -15.046 -1.445 8.237 1.00 90.25 88 HIS A N 1
ATOM 712 C CA . HIS A 1 88 ? -13.620 -1.573 8.509 1.00 90.25 88 HIS A CA 1
ATOM 713 C C . HIS A 1 88 ? -13.007 -2.848 7.907 1.00 90.25 88 HIS A C 1
ATOM 715 O O . HIS A 1 88 ? -11.932 -2.772 7.310 1.00 90.25 88 HIS A O 1
ATOM 721 N N . ARG A 1 89 ? -13.723 -3.983 7.959 1.00 90.25 89 ARG A N 1
ATOM 722 C CA . ARG A 1 89 ? -13.314 -5.249 7.320 1.00 90.25 89 ARG A CA 1
ATOM 723 C C . ARG A 1 89 ? -13.259 -5.167 5.794 1.00 90.25 89 ARG A C 1
ATOM 725 O O . ARG A 1 89 ? -12.355 -5.735 5.191 1.00 90.25 89 ARG A O 1
ATOM 732 N N . VAL A 1 90 ? -14.194 -4.455 5.160 1.00 91.56 90 VAL A N 1
ATOM 733 C CA . VAL A 1 90 ? -14.159 -4.238 3.701 1.00 91.56 90 VAL A CA 1
ATOM 734 C C . VAL A 1 90 ? -12.932 -3.416 3.308 1.00 91.56 90 VAL A C 1
ATOM 736 O O . VAL A 1 90 ? -12.262 -3.746 2.333 1.00 91.56 90 VAL A O 1
ATOM 739 N N . VAL A 1 91 ? -12.597 -2.377 4.079 1.00 90.75 91 VAL A N 1
ATOM 740 C CA . VAL A 1 91 ? -11.386 -1.581 3.831 1.00 90.75 91 VAL A CA 1
ATOM 741 C C . VAL A 1 91 ? -10.117 -2.419 4.024 1.00 90.75 91 VAL A C 1
ATOM 743 O O . VAL A 1 91 ? -9.230 -2.360 3.176 1.00 90.75 91 VAL A O 1
ATOM 746 N N . ASP A 1 92 ? -10.038 -3.229 5.084 1.00 91.62 92 ASP A N 1
ATOM 747 C CA . ASP A 1 92 ? -8.912 -4.149 5.313 1.00 91.62 92 ASP A CA 1
ATOM 748 C C . ASP A 1 92 ? -8.720 -5.132 4.146 1.00 91.62 92 ASP A C 1
ATOM 750 O O . ASP A 1 92 ? -7.605 -5.297 3.647 1.00 91.62 92 ASP A O 1
ATOM 754 N N . LEU A 1 93 ? -9.812 -5.718 3.644 1.00 92.56 93 LEU A N 1
ATOM 755 C CA . LEU A 1 93 ? -9.773 -6.610 2.486 1.00 92.56 93 LEU A CA 1
ATOM 756 C C . LEU A 1 93 ? -9.271 -5.894 1.223 1.00 92.56 93 LEU A C 1
ATOM 758 O O . LEU A 1 93 ? -8.415 -6.429 0.521 1.00 92.56 93 LEU A O 1
ATOM 762 N N . SER A 1 94 ? -9.756 -4.680 0.950 1.00 89.94 94 SER A N 1
ATOM 763 C CA . SER A 1 94 ? -9.290 -3.870 -0.185 1.00 89.94 94 SER A CA 1
ATOM 764 C C . SER A 1 94 ? -7.791 -3.574 -0.101 1.00 89.94 94 SER A C 1
ATOM 766 O O . SER A 1 94 ? -7.088 -3.646 -1.110 1.00 89.94 94 SER A O 1
ATOM 768 N N . ILE A 1 95 ? -7.278 -3.305 1.105 1.00 90.38 95 ILE A N 1
ATOM 769 C CA . ILE A 1 95 ? -5.841 -3.122 1.336 1.00 90.38 95 ILE A CA 1
ATOM 770 C C . ILE A 1 95 ? -5.074 -4.429 1.082 1.00 90.38 95 ILE A C 1
ATOM 772 O O . ILE A 1 95 ? -4.064 -4.400 0.381 1.00 90.38 95 ILE A O 1
ATOM 776 N N . LYS A 1 96 ? -5.562 -5.579 1.574 1.00 92.38 96 LYS A N 1
ATOM 777 C CA . LYS A 1 96 ? -4.951 -6.902 1.322 1.00 92.38 96 LYS A CA 1
ATOM 778 C C . LYS A 1 96 ? -4.855 -7.213 -0.171 1.00 92.38 96 LYS A C 1
ATOM 780 O O . LYS A 1 96 ? -3.811 -7.658 -0.636 1.00 92.38 96 LYS A O 1
ATOM 785 N N . ILE A 1 97 ? -5.919 -6.963 -0.934 1.00 91.12 97 ILE A N 1
ATOM 786 C CA . ILE A 1 97 ? -5.919 -7.173 -2.390 1.00 91.12 97 ILE A CA 1
ATOM 787 C C . ILE A 1 97 ? -4.846 -6.301 -3.052 1.00 91.12 97 ILE A C 1
ATOM 789 O O . ILE A 1 97 ? -4.074 -6.793 -3.879 1.00 91.12 97 ILE A O 1
ATOM 793 N N . LEU A 1 98 ? -4.747 -5.029 -2.652 1.00 89.69 98 LEU A N 1
ATOM 794 C CA . LEU A 1 98 ? -3.731 -4.132 -3.192 1.00 89.69 98 LEU A CA 1
ATOM 795 C C . LEU A 1 98 ? -2.304 -4.554 -2.805 1.00 89.69 98 LEU A C 1
ATOM 797 O O . LEU A 1 98 ? -1.399 -4.432 -3.625 1.00 89.69 98 LEU A O 1
ATOM 801 N N . GLU A 1 99 ? -2.087 -5.076 -1.595 1.00 90.31 99 GLU A N 1
ATOM 802 C CA . GLU A 1 99 ? -0.783 -5.606 -1.173 1.00 90.31 99 GLU A CA 1
ATOM 803 C C . GLU A 1 99 ? -0.263 -6.670 -2.153 1.00 90.31 99 GLU A C 1
ATOM 805 O O . GLU A 1 99 ? 0.871 -6.569 -2.629 1.00 90.31 99 GLU A O 1
ATOM 810 N N . PHE A 1 100 ? -1.096 -7.656 -2.499 1.00 89.88 100 PHE A N 1
ATOM 811 C CA . PHE A 1 100 ? -0.729 -8.695 -3.469 1.00 89.88 100 PHE A CA 1
ATOM 812 C C . PHE A 1 100 ? -0.518 -8.130 -4.870 1.00 89.88 100 PHE A C 1
ATOM 814 O O . PHE A 1 100 ? 0.425 -8.513 -5.566 1.00 89.88 100 PHE A O 1
ATOM 821 N N . TYR A 1 101 ? -1.370 -7.191 -5.268 1.00 89.25 101 TYR A N 1
ATOM 822 C CA . TYR A 1 101 ? -1.272 -6.541 -6.562 1.00 89.25 101 TYR A CA 1
ATOM 823 C C . TYR A 1 101 ? 0.036 -5.755 -6.726 1.00 89.25 101 TYR A C 1
ATOM 825 O O . TYR A 1 101 ? 0.678 -5.875 -7.764 1.00 89.25 101 TYR A O 1
ATOM 833 N N . LEU A 1 102 ? 0.490 -5.021 -5.703 1.00 89.31 102 LEU A N 1
ATOM 834 C CA . LEU A 1 102 ? 1.751 -4.267 -5.742 1.00 89.31 102 LEU A CA 1
ATOM 835 C C . LEU A 1 102 ? 2.973 -5.173 -5.918 1.00 89.31 102 LEU A C 1
ATOM 837 O O . LEU A 1 102 ? 3.884 -4.822 -6.666 1.00 89.31 102 LEU A O 1
ATOM 841 N N . ILE A 1 103 ? 2.988 -6.339 -5.263 1.00 90.75 103 ILE A N 1
ATOM 842 C CA . ILE A 1 103 ? 4.057 -7.332 -5.444 1.00 90.75 103 ILE A CA 1
ATOM 843 C C . ILE A 1 103 ? 4.036 -7.869 -6.874 1.00 90.75 103 ILE A C 1
ATOM 845 O O . ILE A 1 103 ? 5.065 -7.851 -7.552 1.00 90.75 103 ILE A O 1
ATOM 849 N N . GLY A 1 104 ? 2.872 -8.340 -7.333 1.00 89.62 104 GLY A N 1
ATOM 850 C CA . GLY A 1 104 ? 2.725 -8.907 -8.674 1.00 89.62 104 GLY A CA 1
ATOM 851 C C . GLY A 1 104 ? 3.092 -7.898 -9.759 1.00 89.62 104 GLY A C 1
ATOM 852 O O . GLY A 1 104 ? 3.809 -8.229 -10.699 1.00 89.62 104 GLY A O 1
ATOM 853 N N . TYR A 1 105 ? 2.676 -6.646 -9.582 1.00 88.12 105 TYR A N 1
ATOM 854 C CA . TYR A 1 105 ? 2.997 -5.559 -10.491 1.00 88.12 105 TYR A CA 1
ATOM 855 C C . TYR A 1 105 ? 4.485 -5.193 -10.481 1.00 88.12 105 TYR A C 1
ATOM 857 O O . TYR A 1 105 ? 5.070 -5.028 -11.546 1.00 88.12 105 TYR A O 1
ATOM 865 N N . GLY A 1 106 ? 5.131 -5.131 -9.311 1.00 89.56 106 GLY A N 1
ATOM 866 C CA . GLY A 1 106 ? 6.579 -4.915 -9.230 1.00 89.56 106 GLY A CA 1
ATOM 867 C C . GLY A 1 106 ? 7.363 -5.986 -9.998 1.00 89.56 106 GLY A C 1
ATOM 868 O O . GLY A 1 106 ? 8.181 -5.668 -10.859 1.00 89.56 106 GLY A O 1
ATOM 869 N N . LEU A 1 107 ? 7.042 -7.263 -9.772 1.00 90.81 107 LEU A N 1
ATOM 870 C CA . LEU A 1 107 ? 7.661 -8.376 -10.502 1.00 90.81 107 LEU A CA 1
ATOM 871 C C . LEU A 1 107 ? 7.400 -8.300 -12.014 1.00 90.81 107 LEU A C 1
ATOM 873 O O . LEU A 1 107 ? 8.316 -8.523 -12.807 1.00 90.81 107 LEU A O 1
ATOM 877 N N . LEU A 1 108 ? 6.176 -7.942 -12.411 1.00 88.75 108 LEU A N 1
ATOM 878 C CA . LEU A 1 108 ? 5.807 -7.752 -13.812 1.00 88.75 108 LEU A CA 1
ATOM 879 C C . LEU A 1 108 ? 6.657 -6.661 -14.480 1.00 88.75 108 LEU A C 1
ATOM 881 O O . LEU A 1 108 ? 7.110 -6.860 -15.603 1.00 88.75 108 LEU A O 1
ATOM 88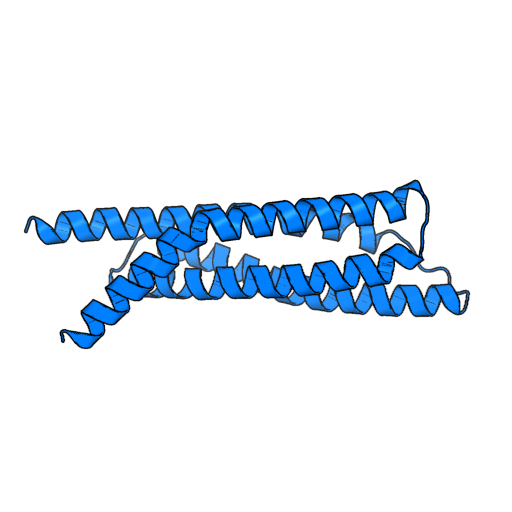5 N N . LEU A 1 109 ? 6.908 -5.536 -13.803 1.00 88.19 109 LEU A N 1
ATOM 886 C CA . LEU A 1 109 ? 7.725 -4.439 -14.337 1.00 88.19 109 LEU A CA 1
ATOM 887 C C . LEU A 1 109 ? 9.187 -4.842 -14.552 1.00 88.19 109 LEU A C 1
ATOM 889 O O . LEU A 1 109 ? 9.783 -4.459 -15.559 1.00 88.19 109 LEU A O 1
ATOM 893 N N . ILE A 1 110 ? 9.759 -5.632 -13.638 1.00 89.31 110 ILE A N 1
ATOM 894 C CA . ILE A 1 110 ? 11.116 -6.175 -13.796 1.00 89.31 110 ILE A CA 1
ATOM 895 C C . ILE A 1 110 ? 11.163 -7.117 -15.001 1.00 89.31 110 ILE A C 1
ATOM 897 O O . ILE A 1 110 ? 12.044 -6.986 -15.850 1.00 89.31 110 ILE A O 1
ATOM 901 N N . LEU A 1 111 ? 10.201 -8.038 -15.107 1.00 88.00 111 LEU A N 1
ATOM 902 C CA . LEU A 1 111 ? 10.122 -8.962 -16.238 1.00 88.00 111 LEU A CA 1
ATOM 903 C C . LEU A 1 111 ? 9.960 -8.205 -17.562 1.00 88.00 111 LEU A C 1
ATOM 905 O O . LEU A 1 111 ? 10.628 -8.519 -18.543 1.00 88.00 111 LEU A O 1
ATOM 909 N N . PHE A 1 112 ? 9.113 -7.179 -17.580 1.00 85.56 112 PHE A N 1
ATOM 910 C CA . PHE A 1 112 ? 8.893 -6.350 -18.756 1.00 85.56 112 PHE A CA 1
ATOM 911 C C . PHE A 1 112 ? 10.163 -5.592 -19.172 1.00 85.56 112 PHE A C 1
ATOM 913 O O . PHE A 1 112 ? 10.490 -5.561 -20.355 1.00 85.56 112 PHE A O 1
ATOM 920 N N . PHE A 1 113 ? 10.936 -5.066 -18.217 1.00 88.31 113 PHE A N 1
ATOM 921 C CA . PHE A 1 113 ? 12.245 -4.467 -18.493 1.00 88.31 113 PHE A CA 1
ATOM 922 C C . PHE A 1 113 ? 13.234 -5.463 -19.128 1.00 88.31 113 PHE A C 1
ATOM 924 O O . PHE A 1 113 ? 13.918 -5.119 -20.096 1.00 88.31 113 PHE A O 1
ATOM 931 N N . VAL A 1 114 ? 13.282 -6.705 -18.631 1.00 88.19 114 VAL A N 1
ATOM 932 C CA . VAL A 1 114 ? 14.113 -7.779 -19.208 1.00 88.19 114 VAL A CA 1
ATOM 933 C C . VAL A 1 114 ? 13.669 -8.125 -20.635 1.00 88.19 114 VAL A C 1
ATOM 935 O O . VAL A 1 114 ? 14.492 -8.264 -21.532 1.00 88.19 114 VAL A O 1
ATOM 938 N N . LEU A 1 115 ? 12.363 -8.215 -20.885 1.00 85.94 115 LEU A N 1
ATOM 939 C CA . LEU A 1 115 ? 11.837 -8.516 -22.220 1.00 85.94 115 LEU A CA 1
ATOM 940 C C . LEU A 1 115 ? 12.126 -7.395 -23.227 1.00 85.94 115 LEU A C 1
ATOM 942 O O . LEU A 1 115 ? 12.524 -7.681 -24.358 1.00 85.94 115 LEU A O 1
ATOM 946 N N . LEU A 1 116 ? 12.006 -6.134 -22.803 1.00 83.75 116 LEU A N 1
ATOM 947 C CA . LEU A 1 116 ? 12.363 -4.975 -23.622 1.00 83.75 116 LEU A CA 1
ATOM 948 C C . LEU A 1 116 ? 13.853 -4.953 -23.973 1.00 83.75 116 LEU A C 1
ATOM 950 O O . LEU A 1 116 ? 14.207 -4.645 -25.108 1.00 83.75 116 LEU A O 1
ATOM 954 N N . THR A 1 117 ? 14.731 -5.316 -23.034 1.00 85.25 117 THR A N 1
ATOM 955 C CA . THR A 1 117 ? 16.180 -5.393 -23.299 1.00 85.25 117 THR A CA 1
ATOM 956 C C . THR A 1 117 ? 16.555 -6.528 -24.256 1.00 85.25 117 THR A C 1
ATOM 958 O O . THR A 1 117 ? 17.565 -6.419 -24.945 1.00 85.25 117 THR A O 1
ATOM 961 N N . ILE A 1 118 ? 15.726 -7.572 -24.366 1.00 87.06 118 ILE A N 1
ATOM 962 C CA . ILE A 1 118 ? 15.890 -8.678 -25.329 1.00 87.06 118 ILE A CA 1
ATOM 963 C C . ILE A 1 118 ? 15.207 -8.364 -26.685 1.00 87.06 118 ILE A C 1
ATOM 965 O O . ILE A 1 118 ? 15.360 -9.111 -27.649 1.00 87.06 118 ILE A O 1
ATOM 969 N N . GLY A 1 119 ? 14.498 -7.233 -26.806 1.00 81.56 119 GLY A N 1
ATOM 970 C CA . GLY A 1 119 ? 13.896 -6.758 -28.060 1.00 81.56 119 GLY A CA 1
ATOM 971 C C . GLY A 1 119 ? 12.431 -7.155 -28.280 1.00 81.56 119 GLY A C 1
ATOM 972 O O . GLY A 1 119 ? 11.905 -6.964 -29.377 1.00 81.56 119 GLY A O 1
ATOM 973 N N . PHE A 1 120 ? 11.744 -7.679 -27.259 1.00 77.88 120 PHE A N 1
ATOM 974 C CA . PHE A 1 120 ? 10.306 -7.949 -27.326 1.00 77.88 120 PHE A CA 1
ATOM 975 C C . PHE A 1 120 ? 9.495 -6.695 -26.970 1.00 77.88 120 PHE A C 1
ATOM 977 O O . PHE A 1 120 ? 9.623 -6.154 -25.874 1.00 77.88 120 PHE A O 1
ATOM 984 N N . ASN A 1 121 ? 8.597 -6.272 -27.865 1.00 64.50 121 ASN A N 1
ATOM 985 C CA . ASN A 1 121 ? 7.613 -5.220 -27.593 1.00 64.50 121 ASN A CA 1
ATOM 986 C C . ASN A 1 121 ? 6.287 -5.847 -27.132 1.00 64.50 121 ASN A C 1
ATOM 988 O O . ASN A 1 121 ? 5.551 -6.412 -27.939 1.00 64.50 121 ASN A O 1
ATOM 992 N N . LEU A 1 122 ? 5.971 -5.744 -25.838 1.00 62.31 122 LEU A N 1
ATOM 993 C CA . LEU A 1 122 ? 4.641 -6.064 -25.300 1.00 62.31 122 LEU A CA 1
ATOM 994 C C . LEU A 1 122 ? 3.787 -4.792 -25.183 1.00 62.31 122 LEU A C 1
ATOM 996 O O . LEU A 1 122 ? 4.306 -3.684 -25.068 1.00 62.31 122 LEU A O 1
ATOM 1000 N N . PHE A 1 123 ? 2.461 -4.956 -25.190 1.00 60.91 123 PHE A N 1
ATOM 1001 C CA . PHE A 1 123 ? 1.509 -3.854 -25.035 1.00 60.91 123 PHE A CA 1
ATOM 1002 C C . PHE A 1 123 ? 1.718 -3.096 -23.709 1.00 60.91 123 PHE A C 1
ATOM 1004 O O . PHE A 1 123 ? 1.612 -3.678 -22.633 1.00 60.91 12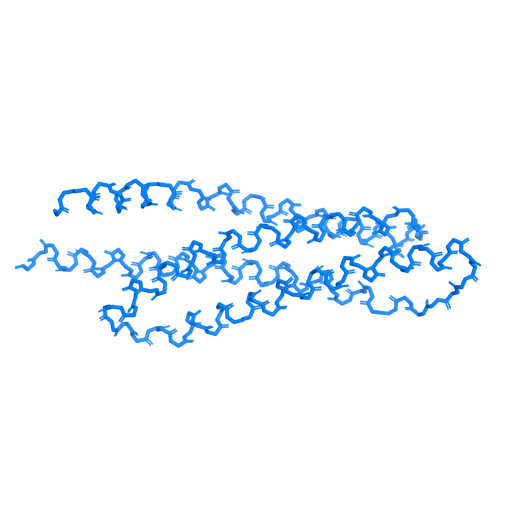3 PHE A O 1
ATOM 1011 N N . TYR A 1 124 ? 1.924 -1.775 -23.790 1.00 61.09 124 TYR A N 1
ATOM 1012 C CA . TYR A 1 124 ? 2.132 -0.857 -22.654 1.00 61.09 124 TYR A CA 1
ATOM 1013 C C . TYR A 1 124 ? 0.893 -0.644 -21.754 1.00 61.09 124 TYR A C 1
ATOM 1015 O O . TYR A 1 124 ? 0.994 -0.068 -20.671 1.00 61.09 124 TYR A O 1
ATOM 1023 N N . PHE A 1 125 ? -0.288 -1.091 -22.192 1.00 52.19 125 PHE A N 1
ATOM 1024 C CA . PHE A 1 125 ? -1.586 -0.788 -21.572 1.00 52.19 125 PHE A CA 1
ATOM 1025 C C . PHE A 1 125 ? -1.749 -1.225 -20.094 1.00 52.19 125 PHE A C 1
ATOM 1027 O O . PHE A 1 125 ? -2.322 -0.453 -19.324 1.00 52.19 125 PHE A O 1
ATOM 1034 N N . PRO A 1 126 ? -1.219 -2.379 -19.627 1.00 56.06 126 PRO A N 1
ATOM 1035 C CA . PRO A 1 126 ? -1.369 -2.805 -18.229 1.00 56.06 126 PRO A CA 1
ATOM 1036 C C . PRO A 1 126 ? -0.638 -1.913 -17.212 1.00 56.06 126 PRO A C 1
ATOM 1038 O O . PRO A 1 126 ? -0.925 -1.989 -16.022 1.00 56.06 126 PRO A O 1
ATOM 1041 N N . ILE A 1 127 ? 0.309 -1.081 -17.660 1.00 58.62 127 ILE A N 1
ATOM 1042 C CA . ILE A 1 127 ? 1.192 -0.275 -16.798 1.00 58.62 127 ILE A CA 1
ATOM 1043 C C . ILE A 1 127 ? 0.497 1.021 -16.335 1.00 58.62 127 ILE A C 1
ATOM 1045 O O . ILE A 1 127 ? 0.817 1.573 -15.286 1.00 58.62 127 ILE A O 1
ATOM 1049 N N . ILE A 1 128 ? -0.503 1.501 -17.081 1.00 57.19 128 ILE A N 1
ATOM 1050 C CA . ILE A 1 128 ? -1.109 2.824 -16.857 1.00 57.19 128 ILE A CA 1
ATOM 1051 C C . ILE A 1 128 ? -2.153 2.800 -15.727 1.00 57.19 128 ILE A C 1
ATOM 1053 O O . ILE A 1 128 ? -2.276 3.771 -14.985 1.00 57.19 128 ILE A O 1
ATOM 1057 N N . LEU A 1 129 ? -2.890 1.698 -15.550 1.00 58.12 129 LEU A N 1
ATOM 1058 C CA . LEU A 1 129 ? -4.019 1.645 -14.607 1.00 58.12 129 LEU A CA 1
ATOM 1059 C C . LEU A 1 129 ? -3.573 1.497 -13.138 1.00 58.12 129 LEU A C 1
ATOM 1061 O O . LEU A 1 129 ? -4.206 2.012 -12.216 1.00 58.12 129 LEU A O 1
ATOM 1065 N N . THR A 1 130 ? -2.452 0.815 -12.922 1.00 63.56 130 THR A N 1
ATOM 1066 C CA . THR A 1 130 ? -1.931 0.411 -11.610 1.00 63.56 130 THR A CA 1
ATOM 1067 C C . THR A 1 130 ? -1.511 1.590 -10.732 1.00 63.56 130 THR A C 1
ATOM 1069 O O . THR A 1 130 ? -1.707 1.586 -9.515 1.00 63.56 130 THR A O 1
ATOM 1072 N N . VAL A 1 131 ? -0.943 2.614 -11.369 1.00 63.06 131 VAL A N 1
ATOM 1073 C CA . VAL A 1 131 ? -0.341 3.808 -10.753 1.00 63.06 131 VAL A CA 1
ATOM 1074 C C . VAL A 1 131 ? -1.387 4.622 -9.989 1.00 63.06 131 VAL A C 1
ATOM 1076 O O . VAL A 1 131 ? -1.074 5.253 -8.982 1.00 63.06 131 VAL A O 1
ATOM 1079 N N . PHE A 1 132 ? -2.647 4.554 -10.422 1.00 67.88 132 PHE A N 1
ATOM 1080 C CA . PHE A 1 132 ? -3.742 5.308 -9.823 1.00 67.88 132 PHE A CA 1
ATOM 1081 C C . PHE A 1 132 ? -4.408 4.585 -8.650 1.00 67.88 132 PHE A C 1
ATOM 1083 O O . PHE A 1 132 ? -4.906 5.250 -7.749 1.00 67.88 132 PHE A O 1
ATOM 1090 N N . LEU A 1 133 ? -4.387 3.250 -8.596 1.00 75.31 133 LEU A N 1
ATOM 1091 C CA . LEU A 1 133 ? -5.085 2.494 -7.544 1.00 75.31 133 LEU A CA 1
ATOM 1092 C C . LEU A 1 133 ? -4.456 2.669 -6.155 1.00 75.31 133 LEU A C 1
ATOM 1094 O O . LEU A 1 133 ? -5.168 2.715 -5.148 1.00 75.31 133 LEU A O 1
ATOM 1098 N N . TYR A 1 134 ? -3.130 2.797 -6.098 1.00 77.75 134 TYR A N 1
ATOM 1099 C CA . TYR A 1 134 ? -2.394 2.933 -4.843 1.00 77.75 134 TYR A CA 1
ATOM 1100 C C . TYR A 1 134 ? -2.746 4.215 -4.058 1.00 77.75 134 TYR A C 1
ATOM 1102 O O . TYR A 1 134 ? -3.117 4.089 -2.885 1.00 77.75 134 TYR A O 1
ATOM 1110 N N . PRO A 1 135 ? -2.740 5.421 -4.669 1.00 76.69 135 PRO A N 1
ATOM 1111 C CA . PRO A 1 135 ? -3.167 6.644 -3.995 1.00 76.69 135 PRO A CA 1
ATOM 1112 C C . PRO A 1 135 ? -4.561 6.566 -3.377 1.00 76.69 135 PRO A C 1
ATOM 1114 O O . PRO A 1 135 ? -4.726 6.912 -2.207 1.00 76.69 135 PRO A O 1
ATOM 1117 N N . PHE A 1 136 ? -5.553 6.069 -4.122 1.00 79.44 136 PHE A N 1
ATOM 1118 C CA . PHE A 1 136 ? -6.933 6.002 -3.635 1.00 79.44 136 PHE A CA 1
ATOM 1119 C C . PHE A 1 136 ? -7.065 5.090 -2.414 1.00 79.44 136 PHE A C 1
ATOM 1121 O O . PHE A 1 136 ? -7.627 5.493 -1.396 1.00 79.44 136 PHE A O 1
ATOM 1128 N N . ILE A 1 137 ? -6.516 3.878 -2.482 1.00 81.94 137 ILE A N 1
ATOM 1129 C CA . ILE A 1 137 ? -6.635 2.905 -1.389 1.00 81.94 137 ILE A CA 1
ATOM 1130 C C . ILE A 1 137 ? -5.799 3.325 -0.176 1.00 81.94 137 ILE A C 1
ATOM 1132 O O . ILE A 1 137 ? -6.251 3.148 0.954 1.00 81.94 137 ILE A O 1
ATOM 1136 N N . SER A 1 138 ? -4.622 3.924 -0.381 1.00 79.50 138 SER A N 1
ATOM 1137 C CA . SER A 1 138 ? -3.791 4.454 0.708 1.00 79.50 138 SER A CA 1
ATOM 1138 C C . SER A 1 138 ? -4.519 5.554 1.493 1.00 79.50 138 SER A C 1
ATOM 1140 O O . SER A 1 138 ? -4.576 5.514 2.725 1.00 79.50 138 SER A O 1
ATOM 1142 N N . ILE A 1 139 ? -5.173 6.484 0.787 1.00 81.19 139 ILE A N 1
ATOM 1143 C CA . ILE A 1 139 ? -5.970 7.557 1.396 1.00 81.19 139 ILE A CA 1
ATOM 1144 C C . ILE A 1 139 ? -7.190 6.987 2.133 1.00 81.19 139 ILE A C 1
ATOM 1146 O O . ILE A 1 139 ? -7.421 7.327 3.296 1.00 81.19 139 ILE A O 1
ATOM 1150 N N . ILE A 1 140 ? -7.947 6.086 1.497 1.00 83.69 140 ILE A N 1
ATOM 1151 C CA . ILE A 1 140 ? -9.112 5.436 2.122 1.00 83.69 140 ILE A CA 1
ATOM 1152 C C . ILE A 1 140 ? -8.688 4.669 3.380 1.00 83.69 140 ILE A C 1
ATOM 1154 O O . ILE A 1 140 ? -9.328 4.798 4.423 1.00 83.69 140 ILE A O 1
ATOM 1158 N N . GLY A 1 141 ? -7.591 3.912 3.312 1.00 83.75 141 GLY A N 1
ATOM 1159 C CA . GLY A 1 141 ? -7.042 3.172 4.445 1.00 83.75 141 GLY A CA 1
ATOM 1160 C C . GLY A 1 141 ? -6.618 4.087 5.594 1.00 83.75 141 GLY A C 1
ATOM 1161 O O . GLY A 1 141 ? -6.909 3.793 6.756 1.00 83.75 141 GLY A O 1
ATOM 1162 N N . HIS A 1 142 ? -5.998 5.229 5.285 1.00 85.00 142 HIS A N 1
ATOM 1163 C CA . HIS A 1 142 ? -5.643 6.235 6.283 1.00 85.00 142 HIS A CA 1
ATOM 1164 C C . HIS A 1 142 ? -6.882 6.787 7.000 1.00 85.00 142 HIS A C 1
ATOM 1166 O O . HIS A 1 142 ? -6.952 6.729 8.229 1.00 85.00 142 HIS A O 1
ATOM 1172 N N . PHE A 1 143 ? -7.882 7.270 6.259 1.00 83.88 143 PHE A N 1
ATOM 1173 C CA . PHE A 1 143 ? -9.095 7.834 6.860 1.00 83.88 143 PHE A CA 1
ATOM 1174 C C . PHE A 1 143 ? -9.915 6.793 7.623 1.00 83.88 143 PHE A C 1
ATOM 1176 O O . PHE A 1 143 ? -10.424 7.087 8.704 1.00 83.88 143 PHE A O 1
ATOM 1183 N N . ALA A 1 144 ? -10.002 5.560 7.122 1.00 84.44 144 ALA A N 1
ATOM 1184 C CA . ALA A 1 144 ? -10.680 4.479 7.829 1.00 84.44 144 ALA A CA 1
ATOM 1185 C C . ALA A 1 144 ? -9.992 4.149 9.163 1.00 84.44 144 ALA A C 1
ATOM 1187 O O . ALA A 1 144 ? -10.667 3.900 10.165 1.00 84.44 144 ALA A O 1
ATOM 1188 N N . ARG A 1 145 ? -8.656 4.215 9.206 1.00 83.88 145 ARG A N 1
ATOM 1189 C CA . ARG A 1 145 ? -7.883 4.067 10.442 1.00 83.88 145 ARG A CA 1
ATOM 1190 C C . ARG A 1 145 ? -8.110 5.227 11.410 1.00 83.88 145 ARG A C 1
ATOM 1192 O O . ARG A 1 145 ? -8.288 4.973 12.599 1.00 83.88 145 ARG A O 1
ATOM 1199 N N . VAL A 1 146 ? -8.115 6.473 10.932 1.00 82.75 146 VAL A N 1
ATOM 1200 C CA . VAL A 1 146 ? -8.415 7.651 11.769 1.00 82.75 146 VAL A CA 1
ATOM 1201 C C . VAL A 1 146 ? -9.809 7.523 12.379 1.00 82.75 146 VAL A C 1
ATOM 1203 O O . VAL A 1 146 ? -9.949 7.627 13.596 1.00 82.75 146 VAL A O 1
ATOM 1206 N N . LYS A 1 147 ? -10.808 7.159 11.569 1.00 84.88 147 LYS A N 1
ATOM 1207 C CA . LYS A 1 147 ? -12.174 6.909 12.035 1.00 84.88 147 LYS A CA 1
ATOM 1208 C C . LYS A 1 147 ? -12.235 5.825 13.117 1.00 84.88 147 LYS A C 1
ATOM 1210 O O . LYS A 1 147 ? -12.882 6.027 14.137 1.00 84.88 147 LYS A O 1
ATOM 1215 N N . ALA A 1 148 ? -11.523 4.708 12.945 1.00 82.88 148 ALA A N 1
ATOM 1216 C CA . ALA A 1 148 ? -11.471 3.653 13.962 1.00 82.88 148 ALA A CA 1
ATOM 1217 C C . ALA A 1 148 ? -10.879 4.154 15.294 1.00 82.88 148 ALA A C 1
ATOM 1219 O O . ALA A 1 148 ? -11.364 3.799 16.366 1.00 82.88 148 ALA A O 1
ATOM 1220 N N . ILE A 1 149 ? -9.844 5.003 15.239 1.00 82.38 149 ILE A N 1
ATOM 1221 C CA . ILE A 1 149 ? -9.233 5.610 16.432 1.00 82.38 149 ILE A CA 1
ATOM 1222 C C . ILE A 1 149 ? -10.220 6.557 17.127 1.00 82.38 149 ILE A C 1
ATOM 1224 O O . ILE A 1 149 ? -10.329 6.526 18.353 1.00 82.38 149 ILE A O 1
ATOM 1228 N N . GLU A 1 150 ? -10.932 7.388 16.367 1.00 83.19 150 GLU A N 1
ATOM 1229 C CA . GLU A 1 150 ? -11.936 8.311 16.904 1.00 83.19 150 GLU A CA 1
ATOM 1230 C C . GLU A 1 150 ? -13.110 7.570 17.550 1.00 83.19 150 GLU A C 1
ATOM 1232 O O . GLU A 1 150 ? -13.492 7.899 18.675 1.00 83.19 150 GLU A O 1
ATOM 1237 N N . GLU A 1 151 ? -13.622 6.521 16.901 1.00 83.75 151 GLU A N 1
ATOM 1238 C CA . GLU A 1 151 ? -14.673 5.666 17.460 1.00 83.75 151 GLU A CA 1
ATOM 1239 C C . GLU A 1 151 ? -14.220 5.047 18.788 1.00 83.75 151 GLU A C 1
ATOM 1241 O O . GLU A 1 151 ? -14.890 5.212 19.810 1.00 83.75 151 GLU A O 1
ATOM 1246 N N . LEU A 1 152 ? -13.033 4.436 18.827 1.00 81.75 152 LEU A N 1
ATOM 1247 C CA . LEU A 1 152 ? -12.481 3.869 20.059 1.00 81.75 152 LEU A CA 1
ATOM 1248 C C . LEU A 1 152 ? -12.272 4.923 21.152 1.00 81.75 152 LEU A C 1
ATOM 1250 O O . LEU A 1 152 ? -12.503 4.643 22.330 1.00 81.75 152 LEU A O 1
ATOM 1254 N N . ARG A 1 153 ? -11.843 6.138 20.797 1.00 81.00 153 ARG A N 1
ATOM 1255 C CA . ARG A 1 153 ? -11.678 7.233 21.762 1.00 81.00 153 ARG A CA 1
ATOM 1256 C C . ARG A 1 153 ? -13.021 7.648 22.360 1.00 81.00 153 ARG A C 1
ATOM 1258 O O . ARG A 1 153 ? -13.102 7.767 23.580 1.00 81.00 153 ARG A O 1
ATOM 1265 N N . SER A 1 154 ? -14.051 7.809 21.528 1.00 81.62 154 SER A N 1
ATOM 1266 C CA . SER A 1 154 ? -15.400 8.194 21.967 1.00 81.62 154 SER A CA 1
ATOM 1267 C C . SER A 1 154 ? -16.017 7.164 22.922 1.00 81.62 154 SER A C 1
ATOM 1269 O O . SER A 1 154 ? -16.574 7.519 23.962 1.00 81.62 154 SER A O 1
ATOM 1271 N N . ILE A 1 155 ? -15.826 5.875 22.631 1.00 78.81 155 ILE A N 1
ATOM 1272 C CA . ILE A 1 155 ? -16.332 4.775 23.453 1.00 78.81 155 ILE A CA 1
ATOM 1273 C C . ILE A 1 155 ? -15.595 4.718 24.796 1.00 78.81 155 ILE A C 1
ATOM 1275 O O . ILE A 1 155 ? -16.227 4.596 25.843 1.00 78.81 155 ILE A O 1
ATOM 1279 N N . ASN A 1 156 ? -14.267 4.865 24.791 1.00 76.88 156 ASN A N 1
ATOM 1280 C CA . ASN A 1 156 ? -13.486 4.868 26.029 1.00 76.88 156 ASN A CA 1
ATOM 1281 C C . ASN A 1 156 ? -13.828 6.065 26.932 1.00 76.88 156 ASN A C 1
ATOM 1283 O O . ASN A 1 156 ? -13.860 5.894 28.148 1.00 76.88 156 ASN A O 1
ATOM 1287 N N . SER A 1 157 ? -14.115 7.248 26.370 1.00 75.94 157 SER A N 1
ATOM 1288 C CA . SER A 1 157 ? -14.565 8.397 27.172 1.00 75.94 157 SER A CA 1
ATOM 1289 C C . SER A 1 157 ? -15.943 8.183 27.799 1.00 75.94 157 SER A C 1
ATOM 1291 O O . SER A 1 157 ? -16.173 8.611 28.924 1.00 75.94 157 SER A O 1
ATOM 1293 N N . LEU A 1 158 ? -16.851 7.485 27.109 1.00 71.12 158 LEU A N 1
ATOM 1294 C CA . LEU A 1 158 ? -18.163 7.138 27.663 1.00 71.12 158 LEU A CA 1
ATOM 1295 C C . LEU A 1 158 ? -18.038 6.137 28.820 1.00 71.12 158 LEU A C 1
ATOM 1297 O O . LEU A 1 158 ? -18.724 6.273 29.825 1.00 71.12 158 LEU A O 1
ATOM 1301 N N . MET A 1 159 ? -17.126 5.166 28.711 1.00 63.44 159 MET A N 1
ATOM 1302 C CA . MET A 1 159 ? -16.884 4.178 29.769 1.00 63.44 159 MET A CA 1
ATOM 1303 C C . MET A 1 159 ? -16.142 4.737 30.990 1.00 63.44 159 MET A C 1
ATOM 1305 O O . MET A 1 159 ? -16.213 4.126 32.044 1.00 63.44 159 MET A O 1
ATOM 1309 N N . SER A 1 160 ? -15.417 5.857 30.880 1.00 64.06 160 SER A N 1
ATOM 1310 C CA . SER A 1 160 ? -14.738 6.473 32.034 1.00 64.06 160 SER A CA 1
ATOM 1311 C C . SER A 1 160 ? -15.642 7.356 32.898 1.00 64.06 160 SER A C 1
ATOM 1313 O O . SER A 1 160 ? -15.214 7.788 33.964 1.00 64.06 160 SER A O 1
ATOM 1315 N N . HIS A 1 161 ? -16.850 7.668 32.422 1.00 55.81 161 HIS A N 1
ATOM 1316 C CA . HIS A 1 161 ? -17.832 8.494 33.132 1.00 55.81 161 HIS A CA 1
ATOM 1317 C C . HIS A 1 161 ? -18.961 7.687 33.794 1.00 55.81 161 HIS A C 1
ATOM 1319 O O . HIS A 1 161 ? -19.767 8.281 34.508 1.00 55.81 161 HIS A O 1
ATOM 1325 N N . ASN A 1 162 ? -18.990 6.368 33.586 1.00 48.69 162 ASN A N 1
ATOM 1326 C CA . ASN A 1 162 ? -19.876 5.415 34.262 1.00 48.69 162 ASN A CA 1
ATOM 1327 C C . ASN A 1 162 ? -19.075 4.565 35.252 1.00 48.69 162 ASN A C 1
ATOM 1329 O O . ASN A 1 162 ? -19.666 4.166 36.276 1.00 48.69 162 ASN A O 1
#

Foldseek 3Di:
DVVVVVVVVVLVCCLVVCLVVLVVVLVVLLVQLVVLLCCCVVVVPLVSLLVNLVSLVVLLVSLVVLLVSLVVLLVVCVVVVDPCSVVSVVLSVLSVVLSVVSNVSSVVSVVVSVCVVVPDDDDPVVSPPNSPSSSVSSVVSSVSSVVSVVVVVVVVVVVVVD

Sequence (162 aa):
MELKRSFKNLLNFLLIGTTPIRLIEGITLNALIIVLSLSFIIYNITFMLPAISIVCFFAFKHLRTCRLLYEIRIDELEVIGSKSLRFHRVVDLSIKILEFYLIGYGLLLILFFVLLTIGFNLFYFPIILTVFLYPFISIIGHFARVKAIEELRSINSLMSHN

Secondary structure (DSSP, 8-state):
-HHHHHHHHHHHHHHHHHHHHHHHHHHHHHHHHHHHHHHHHHH--TTHHHHHHHHHHHHHHHHHHHHHHHHHHHHHHHHHT-TTHHHHHHHHHHHHHHHHHHHHHHHHHHHHHHHHHTT----STHHHHHHHHHHHHHHHHHHHHHHHHHHHHHHHHHHT--

pLDDT: mean 79.42, std 13.0, range [45.38, 92.56]

Radius of gyration: 19.53 Å; chains: 1; bounding box: 38×21×63 Å